Protein AF-A0A4R9M0Q3-F1 (afdb_monomer)

pLDDT: mean 70.45, std 16.8, range [38.91, 92.5]

Solvent-accessible surface area (backbone atoms only — not comparable to full-atom values): 8197 Å² total; per-residue (Å²): 131,84,77,77,55,64,68,57,53,53,51,52,52,51,52,50,51,52,51,48,42,45,74,71,65,55,80,54,64,67,58,52,52,51,54,52,51,54,49,52,51,51,45,59,73,72,42,90,84,74,80,52,70,69,60,55,49,49,57,49,51,55,53,49,48,70,69,57,74,56,72,61,63,69,67,74,49,68,68,65,64,79,78,61,63,68,98,67,80,66,84,74,87,59,93,73,88,88,83,61,84,72,61,69,73,49,55,67,55,51,54,54,55,48,54,54,49,53,51,51,53,50,52,52,52,51,54,66,70,76,106

Secondary structure (DSSP, 8-state):
-PPPPHHHHHHHHHHHHHHHHHHTT---HHHHHHHHHHHHHHHHHH-SS---HHHHHHHHHHHHHHH---THHHHHS--GGGT---TT------------TTTTTTHHHHHHHHHHHHHHHHHHHHHHHH-

Sequence (131 aa):
MESPNNNELRKLLSSSARMYLKALGEEDEFQIAYQLTEFEKRIKLKESETIDLEHGWKLWLEQIASIYKDPSFLTTKEWKLASMTPANIEFQSKEDVSSQTSYTKIRPLFFVLSVVFWSFVYYLLIFKFIL

Mean predicted aligned error: 18.6 Å

Structure (mmCIF, N/CA/C/O backbone):
data_AF-A0A4R9M0Q3-F1
#
_entry.id   AF-A0A4R9M0Q3-F1
#
loop_
_atom_site.group_PDB
_atom_site.id
_atom_site.type_symbol
_atom_site.label_atom_id
_atom_site.label_alt_id
_atom_site.label_comp_id
_atom_site.label_asym_id
_atom_site.label_entity_id
_atom_site.label_seq_id
_atom_site.pdbx_PDB_ins_code
_atom_site.Cartn_x
_atom_site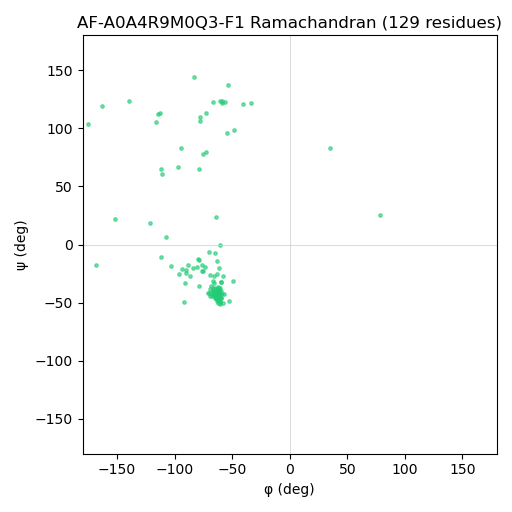.Cartn_y
_atom_site.Cartn_z
_atom_site.occupancy
_atom_site.B_iso_or_equiv
_atom_site.auth_seq_id
_atom_site.auth_comp_id
_atom_site.auth_asym_id
_atom_site.auth_atom_id
_atom_site.pdbx_PDB_model_num
ATOM 1 N N . MET A 1 1 ? 19.162 -12.165 -17.432 1.00 38.91 1 MET A N 1
ATOM 2 C CA . MET A 1 1 ? 17.939 -11.500 -16.943 1.00 38.91 1 MET A CA 1
ATOM 3 C C . MET A 1 1 ? 18.410 -10.371 -16.049 1.00 38.91 1 MET A C 1
ATOM 5 O O . MET A 1 1 ? 19.096 -10.663 -15.079 1.00 38.91 1 MET A O 1
ATOM 9 N N . GLU A 1 2 ? 18.198 -9.115 -16.448 1.00 43.09 2 GLU A N 1
ATOM 10 C CA . GLU A 1 2 ? 18.512 -7.958 -15.597 1.00 43.09 2 GLU A CA 1
ATOM 11 C C . GLU A 1 2 ? 17.720 -8.090 -14.299 1.00 43.09 2 GLU A C 1
ATOM 13 O O . GLU A 1 2 ? 16.502 -8.263 -14.330 1.00 43.09 2 GLU A O 1
ATOM 18 N N . SER A 1 3 ? 18.422 -8.079 -13.165 1.00 53.44 3 SER A N 1
ATOM 19 C CA . SER A 1 3 ? 17.774 -8.015 -11.861 1.00 53.44 3 SER A CA 1
ATOM 20 C C . SER A 1 3 ? 16.944 -6.732 -11.831 1.00 53.44 3 SER A C 1
ATOM 22 O O . SER A 1 3 ? 17.525 -5.663 -12.044 1.00 53.44 3 SER A O 1
ATOM 24 N N . PRO A 1 4 ? 15.620 -6.801 -11.608 1.00 57.31 4 PRO A N 1
ATOM 25 C CA . PRO A 1 4 ? 14.802 -5.604 -11.518 1.00 57.31 4 PRO A CA 1
ATOM 26 C C . PRO A 1 4 ? 15.400 -4.663 -10.472 1.00 57.31 4 PRO A C 1
ATOM 28 O O . PRO A 1 4 ? 15.865 -5.093 -9.414 1.00 57.31 4 PRO A O 1
ATOM 31 N N . ASN A 1 5 ? 15.443 -3.374 -10.803 1.00 70.88 5 ASN A N 1
ATOM 32 C CA . ASN A 1 5 ? 15.996 -2.349 -9.934 1.00 70.88 5 ASN A CA 1
ATOM 33 C C . ASN A 1 5 ? 15.265 -2.403 -8.581 1.00 70.88 5 ASN A C 1
ATOM 35 O O . ASN A 1 5 ? 14.042 -2.265 -8.535 1.00 70.88 5 ASN A O 1
ATOM 39 N N . ASN A 1 6 ? 15.999 -2.588 -7.479 1.00 71.50 6 ASN A N 1
ATOM 40 C CA . ASN A 1 6 ? 15.438 -2.741 -6.129 1.00 71.50 6 ASN A CA 1
ATOM 41 C C . ASN A 1 6 ? 14.408 -1.649 -5.779 1.00 71.50 6 ASN A C 1
ATOM 43 O O . ASN A 1 6 ? 13.445 -1.898 -5.057 1.00 71.50 6 ASN A O 1
ATOM 47 N N . ASN A 1 7 ? 14.572 -0.435 -6.311 1.00 77.06 7 ASN A N 1
ATOM 48 C CA . ASN A 1 7 ? 13.630 0.662 -6.088 1.00 77.06 7 ASN A CA 1
ATOM 49 C C . ASN A 1 7 ? 12.263 0.444 -6.759 1.00 77.06 7 ASN A C 1
ATOM 51 O O . ASN A 1 7 ? 11.238 0.822 -6.191 1.00 77.06 7 ASN A O 1
ATOM 55 N N . GLU A 1 8 ? 12.227 -0.174 -7.938 1.00 80.50 8 GLU A N 1
ATOM 56 C CA . GLU A 1 8 ? 10.980 -0.492 -8.640 1.00 80.50 8 GLU A CA 1
ATOM 57 C C . GLU A 1 8 ? 10.217 -1.606 -7.928 1.00 80.50 8 GLU A C 1
ATOM 59 O O . GLU A 1 8 ? 9.010 -1.478 -7.719 1.00 80.50 8 GLU A O 1
ATOM 64 N N . LEU A 1 9 ? 10.927 -2.635 -7.452 1.00 79.31 9 LEU A N 1
ATOM 65 C CA . LEU A 1 9 ? 10.340 -3.704 -6.641 1.00 79.31 9 LEU A CA 1
ATOM 66 C C . LEU A 1 9 ? 9.721 -3.158 -5.356 1.00 79.31 9 LEU A C 1
ATOM 68 O O . LEU A 1 9 ? 8.575 -3.464 -5.039 1.00 79.31 9 LEU A O 1
ATOM 72 N N . ARG A 1 10 ? 10.436 -2.283 -4.641 1.00 78.69 10 ARG A N 1
ATOM 73 C CA . ARG A 1 10 ? 9.922 -1.646 -3.419 1.00 78.69 10 ARG A CA 1
ATOM 74 C C . ARG A 1 10 ? 8.685 -0.797 -3.691 1.00 78.69 10 ARG A C 1
ATOM 76 O O . ARG A 1 10 ? 7.743 -0.811 -2.900 1.00 78.69 10 ARG A O 1
ATOM 83 N N . LYS A 1 11 ? 8.662 -0.078 -4.816 1.00 84.19 11 LYS A N 1
ATOM 84 C CA . LYS A 1 11 ? 7.502 0.716 -5.231 1.00 84.19 11 LYS A CA 1
ATOM 85 C C . LYS A 1 11 ? 6.299 -0.173 -5.547 1.00 84.19 11 LYS A C 1
ATOM 87 O O . LYS A 1 11 ? 5.196 0.144 -5.110 1.00 84.19 11 LYS A O 1
ATOM 92 N N . LEU A 1 12 ? 6.517 -1.277 -6.261 1.00 85.19 12 LEU A N 1
ATOM 93 C CA . LEU A 1 12 ? 5.478 -2.245 -6.610 1.00 85.19 12 LEU A CA 1
ATOM 94 C C . LEU A 1 12 ? 4.926 -2.965 -5.372 1.00 85.19 12 LEU A C 1
ATOM 96 O O . LEU A 1 12 ? 3.718 -3.133 -5.242 1.00 85.19 12 LEU A O 1
ATOM 100 N N . LEU A 1 13 ? 5.795 -3.322 -4.429 1.00 84.81 13 LEU A N 1
ATOM 101 C CA . LEU A 1 13 ? 5.414 -3.932 -3.158 1.00 84.81 13 LEU A CA 1
ATOM 102 C C . LEU A 1 13 ? 4.618 -2.958 -2.273 1.00 84.81 13 LEU A C 1
ATOM 104 O O . LEU A 1 13 ? 3.641 -3.336 -1.636 1.00 84.81 13 LEU A O 1
ATOM 108 N N . SER A 1 14 ? 5.003 -1.679 -2.254 1.00 85.88 14 SER A N 1
ATOM 109 C CA . SER A 1 14 ? 4.268 -0.638 -1.529 1.00 85.88 14 SER A CA 1
ATOM 110 C C . SER A 1 14 ? 2.885 -0.380 -2.137 1.00 85.88 14 SER A C 1
ATOM 112 O O . SER A 1 14 ? 1.899 -0.253 -1.406 1.00 85.88 14 SER A O 1
ATOM 114 N N . SER A 1 15 ? 2.783 -0.327 -3.470 1.00 87.56 15 SER A N 1
ATOM 115 C CA . SER A 1 15 ? 1.498 -0.121 -4.140 1.00 87.56 15 SER A CA 1
ATOM 116 C C . SER A 1 15 ? 0.565 -1.317 -3.961 1.00 87.56 15 SER A C 1
ATOM 118 O O . SER A 1 15 ? -0.618 -1.112 -3.680 1.00 87.56 15 SER A O 1
ATOM 120 N N . SER A 1 16 ? 1.079 -2.547 -4.051 1.00 87.38 16 SER A N 1
ATOM 121 C CA . SER A 1 16 ? 0.291 -3.761 -3.823 1.00 87.38 16 SER A CA 1
ATOM 122 C C . SER A 1 16 ? -0.166 -3.884 -2.367 1.00 87.38 16 SER A C 1
ATOM 124 O O . SER A 1 16 ? -1.340 -4.156 -2.125 1.00 87.38 16 SER A O 1
ATOM 126 N N . ALA A 1 17 ? 0.703 -3.583 -1.397 1.00 88.38 17 ALA A N 1
ATOM 127 C CA . ALA A 1 17 ? 0.359 -3.536 0.025 1.00 88.38 17 ALA A CA 1
ATOM 128 C C . ALA A 1 17 ? -0.754 -2.513 0.314 1.00 88.38 17 ALA A C 1
ATOM 130 O O . ALA A 1 17 ? -1.721 -2.804 1.023 1.00 88.38 17 ALA A O 1
ATOM 131 N N . ARG A 1 18 ? -0.676 -1.327 -0.303 1.00 88.75 18 ARG A N 1
ATOM 132 C CA . ARG A 1 18 ? -1.715 -0.295 -0.191 1.00 88.75 18 ARG A CA 1
ATOM 133 C C . ARG A 1 18 ? -3.046 -0.749 -0.783 1.00 88.75 18 ARG A C 1
ATOM 135 O O . ARG A 1 18 ? -4.086 -0.543 -0.162 1.00 88.75 18 ARG A O 1
ATOM 142 N N . MET A 1 19 ? -3.026 -1.346 -1.976 1.00 86.25 19 MET A N 1
ATOM 143 C CA . MET A 1 19 ? -4.234 -1.894 -2.601 1.00 86.25 19 MET A CA 1
ATOM 144 C C . MET A 1 19 ? -4.849 -2.999 -1.747 1.00 86.25 19 MET A C 1
ATOM 146 O O . MET A 1 19 ? -6.066 -3.040 -1.605 1.00 86.25 19 MET A O 1
ATOM 150 N N . TYR A 1 20 ? -4.018 -3.843 -1.136 1.00 85.88 20 TYR A N 1
ATOM 151 C CA . TYR A 1 20 ? -4.470 -4.897 -0.240 1.00 85.88 20 TYR A CA 1
ATOM 152 C C . TYR A 1 20 ? -5.218 -4.326 0.968 1.00 85.88 20 TYR A C 1
ATOM 154 O O . TYR A 1 20 ? -6.353 -4.721 1.192 1.00 85.88 20 TYR A O 1
ATOM 162 N N . LEU A 1 21 ? -4.669 -3.329 1.675 1.00 85.56 21 LEU A N 1
ATOM 163 C CA . LEU A 1 21 ? -5.381 -2.664 2.783 1.00 85.56 21 LEU A CA 1
ATOM 164 C C . LEU A 1 21 ? -6.723 -2.065 2.351 1.00 85.56 21 LEU A C 1
ATOM 166 O O . LEU A 1 21 ? -7.729 -2.233 3.038 1.00 85.56 21 LEU A O 1
ATOM 170 N N . LYS A 1 22 ? -6.765 -1.417 1.183 1.00 83.69 22 LYS A N 1
ATOM 171 C CA . LYS A 1 22 ? -8.020 -0.882 0.637 1.00 83.69 22 LYS A CA 1
ATOM 172 C C . LYS A 1 22 ? -9.021 -1.993 0.322 1.00 83.69 22 LYS A C 1
ATOM 174 O O . LYS A 1 22 ? -10.204 -1.838 0.605 1.00 83.69 22 LYS A O 1
ATOM 179 N N . ALA A 1 23 ? -8.558 -3.126 -0.205 1.00 79.62 23 ALA A N 1
ATOM 180 C CA . ALA A 1 23 ? -9.392 -4.304 -0.442 1.00 79.62 23 ALA A CA 1
ATOM 181 C C . ALA A 1 23 ? -9.890 -4.945 0.865 1.00 79.62 23 ALA A C 1
ATOM 183 O O . ALA A 1 23 ? -11.010 -5.445 0.908 1.00 79.62 23 ALA A O 1
ATOM 184 N N . LEU A 1 24 ? -9.111 -4.856 1.948 1.00 76.44 24 LEU A N 1
ATOM 185 C CA . LEU A 1 24 ? -9.542 -5.221 3.301 1.00 76.44 24 LEU A CA 1
ATOM 186 C C . LEU A 1 24 ? -10.578 -4.239 3.891 1.00 76.44 24 LEU A C 1
ATOM 188 O O . LEU A 1 24 ? -11.151 -4.476 4.958 1.00 76.44 24 LEU A O 1
ATOM 192 N N . GLY A 1 25 ? -10.860 -3.142 3.188 1.00 74.12 25 GLY A N 1
ATOM 193 C CA . GLY A 1 25 ? -11.799 -2.112 3.606 1.00 74.12 25 GLY A CA 1
ATOM 194 C C . GLY A 1 25 ? -11.221 -1.162 4.650 1.00 74.12 25 GLY A C 1
ATOM 195 O O . GLY A 1 25 ? -11.994 -0.620 5.440 1.00 74.12 25 GLY A O 1
ATOM 196 N N . GLU A 1 26 ? -9.897 -1.001 4.691 1.00 79.44 26 GLU A N 1
ATOM 197 C CA . GLU A 1 26 ? -9.251 0.114 5.380 1.00 79.44 26 GLU A CA 1
ATOM 198 C C . GLU A 1 26 ? -9.479 1.383 4.546 1.00 79.44 26 GLU A C 1
ATOM 200 O O . GLU A 1 26 ? -9.013 1.486 3.409 1.00 79.44 26 GLU A O 1
ATOM 205 N N . GLU A 1 27 ? -10.249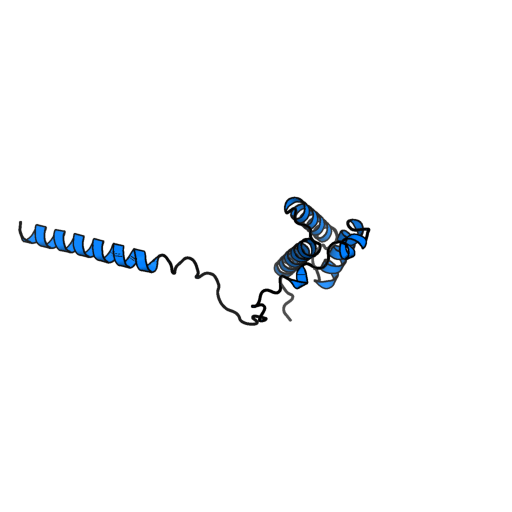 2.326 5.086 1.00 78.81 27 GLU A N 1
ATOM 206 C CA . GLU A 1 27 ? -10.586 3.588 4.411 1.00 78.81 27 GLU A CA 1
ATOM 207 C C . GLU A 1 27 ? -9.771 4.770 4.959 1.00 78.81 27 GLU A C 1
ATOM 209 O O . GLU A 1 27 ? -9.640 5.792 4.283 1.00 78.81 27 GLU A O 1
ATOM 214 N N . ASP A 1 28 ? -9.183 4.631 6.154 1.00 83.75 28 ASP A N 1
ATOM 215 C CA . ASP A 1 28 ? -8.373 5.675 6.773 1.00 83.75 28 ASP A CA 1
ATOM 216 C C . ASP A 1 28 ? -6.975 5.727 6.141 1.00 83.75 28 ASP A C 1
ATOM 218 O O . ASP A 1 28 ? -6.100 4.889 6.373 1.00 83.75 28 ASP A O 1
ATOM 222 N N . GLU A 1 29 ? -6.745 6.762 5.335 1.00 84.88 29 GLU A N 1
ATOM 223 C CA . GLU A 1 29 ? -5.471 6.970 4.654 1.00 84.88 29 GLU A CA 1
ATOM 224 C C . GLU A 1 29 ? -4.308 7.206 5.638 1.00 84.88 29 GLU A C 1
ATOM 226 O O . GLU A 1 29 ? -3.165 6.881 5.311 1.00 84.88 29 GLU A O 1
ATOM 231 N N . PHE A 1 30 ? -4.572 7.695 6.857 1.00 87.88 30 PHE A N 1
ATOM 232 C CA . PHE A 1 30 ? -3.548 7.820 7.895 1.00 87.88 30 PHE A CA 1
ATOM 233 C C . PHE A 1 30 ? -3.108 6.447 8.411 1.00 87.88 30 PHE A C 1
ATOM 235 O O . PHE A 1 30 ? -1.907 6.192 8.524 1.00 87.88 30 PHE A O 1
ATOM 242 N N . GLN A 1 31 ? -4.055 5.538 8.659 1.00 83.69 31 GLN A N 1
ATOM 243 C CA . GLN A 1 31 ? -3.753 4.161 9.069 1.00 83.69 31 GLN A CA 1
ATOM 244 C C . GLN A 1 31 ? -3.010 3.409 7.968 1.00 83.69 31 GLN A C 1
ATOM 246 O O . GLN A 1 31 ? -1.998 2.759 8.232 1.00 83.69 31 GLN A O 1
ATOM 251 N N . ILE A 1 32 ? -3.442 3.564 6.716 1.00 85.75 32 ILE A N 1
ATOM 252 C CA . ILE A 1 32 ? -2.757 2.988 5.554 1.00 85.75 32 ILE A CA 1
ATOM 253 C C . ILE A 1 32 ? -1.310 3.483 5.475 1.00 85.75 32 ILE A C 1
ATOM 255 O O . ILE A 1 32 ? -0.383 2.678 5.358 1.00 85.75 32 ILE A O 1
ATOM 259 N N . ALA A 1 33 ? -1.097 4.798 5.564 1.00 88.06 33 ALA A N 1
ATOM 260 C CA . ALA A 1 33 ? 0.238 5.384 5.525 1.00 88.06 33 ALA A CA 1
ATOM 261 C C . ALA A 1 33 ? 1.105 4.901 6.695 1.00 88.06 33 ALA A C 1
ATOM 263 O O . ALA A 1 33 ? 2.278 4.575 6.498 1.00 88.06 33 ALA A O 1
ATOM 264 N N . TYR A 1 34 ? 0.530 4.797 7.895 1.00 89.44 34 TYR A N 1
ATOM 265 C CA . TYR A 1 34 ? 1.216 4.281 9.074 1.00 89.44 34 TYR A CA 1
ATOM 266 C C . TYR A 1 34 ? 1.680 2.831 8.872 1.00 89.44 34 TYR A C 1
ATOM 268 O O . TYR A 1 34 ? 2.863 2.536 9.057 1.00 89.44 34 TYR A O 1
ATOM 276 N N . GLN A 1 35 ? 0.797 1.945 8.399 1.00 88.88 35 GLN A N 1
ATOM 277 C CA . GLN A 1 35 ? 1.127 0.535 8.163 1.00 88.88 35 GLN A CA 1
ATOM 278 C C . GLN A 1 35 ? 2.198 0.345 7.087 1.00 88.88 35 GLN A C 1
ATOM 280 O O . GLN A 1 35 ? 3.123 -0.451 7.264 1.00 88.88 35 GLN A O 1
ATOM 285 N N . LEU A 1 36 ? 2.112 1.105 5.993 1.00 89.75 36 LEU A N 1
ATOM 286 C CA . LEU A 1 36 ? 3.114 1.090 4.925 1.00 89.75 36 LEU A CA 1
ATOM 287 C C . LEU A 1 36 ? 4.472 1.610 5.410 1.00 89.75 36 LEU A C 1
ATOM 289 O O . LEU A 1 36 ? 5.508 1.067 5.034 1.00 89.75 36 LEU A O 1
ATOM 293 N N . THR A 1 37 ? 4.474 2.627 6.272 1.00 89.94 37 THR A N 1
ATOM 294 C CA . THR A 1 37 ? 5.706 3.175 6.854 1.00 89.94 37 THR A CA 1
ATOM 295 C C . THR A 1 37 ? 6.370 2.166 7.792 1.00 89.94 37 THR A C 1
ATOM 297 O O . THR A 1 37 ? 7.583 1.965 7.728 1.00 89.94 37 THR A O 1
ATOM 300 N N . GLU A 1 38 ? 5.594 1.497 8.647 1.00 88.38 38 GLU A N 1
ATOM 301 C CA . GLU A 1 38 ? 6.098 0.425 9.515 1.00 88.38 38 GLU A CA 1
ATOM 302 C C . GLU A 1 38 ? 6.633 -0.763 8.711 1.00 88.38 38 GLU A C 1
ATOM 304 O O . GLU A 1 38 ? 7.693 -1.309 9.027 1.00 88.38 38 GLU A O 1
ATOM 309 N N . PHE A 1 39 ? 5.961 -1.107 7.616 1.00 88.00 39 PHE A N 1
ATOM 310 C CA . PHE A 1 39 ? 6.427 -2.133 6.695 1.00 88.00 39 PHE A CA 1
ATOM 311 C C . PHE A 1 39 ? 7.753 -1.757 6.025 1.00 88.00 39 PHE A C 1
ATOM 313 O O . PHE A 1 39 ? 8.691 -2.555 6.013 1.00 88.00 39 PHE A O 1
ATOM 320 N N . GLU A 1 40 ? 7.889 -0.518 5.543 1.00 86.25 40 GLU A N 1
ATOM 321 C CA . GLU A 1 40 ? 9.135 -0.048 4.935 1.00 86.25 40 GLU A CA 1
ATOM 322 C C . GLU A 1 40 ? 10.299 -0.061 5.938 1.00 86.25 40 GLU A C 1
ATOM 324 O O . GLU A 1 40 ? 11.416 -0.447 5.585 1.00 86.25 40 GLU A O 1
ATOM 329 N N . LYS A 1 41 ? 10.053 0.317 7.200 1.00 86.56 41 LYS A N 1
ATOM 330 C CA . LYS A 1 41 ? 11.059 0.216 8.268 1.00 86.56 41 LYS A CA 1
ATOM 331 C C . LYS A 1 41 ? 11.478 -1.232 8.510 1.00 86.56 41 LYS A C 1
ATOM 333 O O . LYS A 1 41 ? 12.670 -1.494 8.635 1.00 86.56 41 LYS A O 1
ATOM 338 N N . ARG A 1 42 ? 10.529 -2.174 8.555 1.00 82.62 42 ARG A N 1
ATOM 339 C CA . ARG A 1 42 ? 10.813 -3.606 8.761 1.00 82.62 42 ARG A CA 1
ATOM 340 C C . ARG A 1 42 ? 11.628 -4.204 7.626 1.00 82.62 42 ARG A C 1
ATOM 342 O O . ARG A 1 42 ? 12.558 -4.955 7.903 1.00 82.62 42 ARG A O 1
ATOM 349 N N . ILE A 1 43 ? 11.315 -3.837 6.388 1.00 81.12 43 ILE A N 1
ATOM 350 C CA . ILE A 1 43 ? 12.103 -4.217 5.214 1.00 81.12 43 ILE A CA 1
ATOM 351 C C . ILE A 1 43 ? 13.524 -3.671 5.336 1.00 81.12 43 ILE A C 1
ATOM 353 O O . ILE A 1 43 ? 14.472 -4.439 5.262 1.00 81.12 43 ILE A O 1
ATOM 357 N N . LYS A 1 44 ? 13.689 -2.370 5.609 1.00 81.31 44 LYS A N 1
ATOM 358 C CA . LYS A 1 44 ? 15.020 -1.756 5.770 1.00 81.31 44 LYS A CA 1
ATOM 359 C C . LYS A 1 44 ? 15.839 -2.384 6.901 1.00 81.31 44 LYS A C 1
ATOM 361 O O . LYS A 1 44 ? 17.060 -2.405 6.822 1.00 81.31 44 LYS A O 1
ATOM 366 N N . LEU A 1 45 ? 15.179 -2.847 7.964 1.00 76.19 45 LEU A N 1
ATOM 367 C CA . LEU A 1 45 ? 15.836 -3.466 9.114 1.00 76.19 45 LEU A CA 1
ATOM 368 C C . LEU A 1 45 ? 16.232 -4.928 8.848 1.00 76.19 45 LEU A C 1
ATOM 370 O O . LEU A 1 45 ? 17.247 -5.384 9.367 1.00 76.19 45 LEU A O 1
ATOM 374 N N . LYS A 1 46 ? 15.414 -5.675 8.093 1.00 69.75 46 LYS A N 1
ATOM 375 C CA . LYS A 1 46 ? 15.630 -7.106 7.819 1.00 69.75 46 LYS A CA 1
ATOM 376 C C . LYS A 1 46 ? 16.455 -7.370 6.559 1.00 69.75 46 LYS A C 1
ATOM 378 O O . LYS A 1 46 ? 17.185 -8.354 6.530 1.00 69.75 46 LYS A O 1
ATOM 383 N N . GLU A 1 47 ? 16.344 -6.532 5.536 1.00 64.06 47 GLU A N 1
ATOM 384 C CA . GLU A 1 47 ? 16.982 -6.737 4.236 1.00 64.06 47 GLU A CA 1
ATOM 385 C C . GLU A 1 47 ? 18.000 -5.628 3.978 1.00 64.06 47 GLU A C 1
ATOM 387 O O . GLU A 1 47 ? 17.664 -4.480 3.691 1.00 64.06 47 GLU A O 1
ATOM 392 N N . SER A 1 48 ? 19.276 -5.995 4.104 1.00 56.50 48 SER A N 1
ATOM 393 C CA . SER A 1 48 ? 20.403 -5.074 3.963 1.00 56.50 48 SER A CA 1
ATOM 394 C C . SER A 1 48 ? 20.759 -4.743 2.510 1.00 56.50 48 SER A C 1
ATOM 396 O O . SER A 1 48 ? 21.524 -3.805 2.331 1.00 56.50 48 SER A O 1
ATOM 398 N N . GLU A 1 49 ? 20.270 -5.447 1.475 1.00 57.91 49 GLU A N 1
ATOM 399 C CA . GLU A 1 49 ? 20.672 -5.096 0.092 1.00 57.91 49 GLU A CA 1
ATOM 400 C C . GLU A 1 49 ? 19.884 -5.732 -1.068 1.00 57.91 49 GLU A C 1
ATOM 402 O O . GLU A 1 49 ? 19.933 -5.208 -2.179 1.00 57.91 49 GLU A O 1
ATOM 407 N N . THR A 1 50 ? 19.124 -6.812 -0.867 1.00 61.25 50 THR A N 1
ATOM 408 C CA . THR A 1 50 ? 18.322 -7.425 -1.944 1.00 61.25 50 THR A CA 1
ATOM 409 C C . THR A 1 50 ? 16.964 -7.843 -1.408 1.00 61.25 50 THR A C 1
ATOM 411 O O . THR A 1 50 ? 16.878 -8.551 -0.412 1.00 61.25 50 THR A O 1
ATOM 414 N N . ILE A 1 51 ? 15.911 -7.333 -2.043 1.00 65.19 51 ILE A N 1
ATOM 415 C CA . ILE A 1 51 ? 14.523 -7.620 -1.686 1.00 65.19 51 ILE A CA 1
ATOM 416 C C . ILE A 1 51 ? 13.957 -8.415 -2.842 1.00 65.19 51 ILE A C 1
ATOM 418 O O . ILE A 1 51 ? 13.811 -7.889 -3.946 1.00 65.19 51 ILE A O 1
ATOM 422 N N . ASP A 1 52 ? 13.645 -9.673 -2.580 1.00 77.56 52 ASP A N 1
ATOM 423 C CA . ASP A 1 52 ? 12.850 -10.473 -3.494 1.00 77.56 52 ASP A CA 1
ATOM 424 C C . ASP A 1 52 ? 11.358 -10.192 -3.259 1.00 77.56 52 ASP A C 1
ATOM 426 O O . ASP A 1 52 ? 10.913 -9.951 -2.132 1.00 77.56 52 ASP A O 1
ATOM 430 N N . LEU A 1 53 ? 10.571 -10.198 -4.334 1.00 76.00 53 LEU A N 1
ATOM 431 C CA . LEU A 1 53 ? 9.154 -9.849 -4.283 1.00 76.00 53 LEU A CA 1
ATOM 432 C C . LEU A 1 53 ? 8.374 -10.823 -3.390 1.00 76.00 53 LEU A C 1
ATOM 434 O O . LEU A 1 53 ? 7.519 -10.394 -2.614 1.00 76.00 53 LEU A O 1
ATOM 438 N N . GLU A 1 54 ? 8.684 -12.118 -3.476 1.00 78.56 54 GLU A N 1
ATOM 439 C CA . GLU A 1 54 ? 8.031 -13.163 -2.683 1.00 78.56 54 GLU A CA 1
ATOM 440 C C . GLU A 1 54 ? 8.312 -12.982 -1.185 1.00 78.56 54 GLU A C 1
ATOM 442 O O . GLU A 1 54 ? 7.394 -12.989 -0.359 1.00 78.56 54 GLU A O 1
ATOM 447 N N . HIS A 1 55 ? 9.575 -12.738 -0.838 1.00 81.00 55 HIS A N 1
ATOM 448 C CA . HIS A 1 55 ? 10.012 -12.520 0.539 1.00 81.00 55 HIS A CA 1
ATOM 449 C C . HIS A 1 55 ? 9.414 -11.243 1.140 1.00 81.00 55 HIS A C 1
ATOM 451 O O . HIS A 1 55 ? 8.847 -11.281 2.238 1.00 81.00 55 HIS A O 1
ATOM 457 N N . GLY A 1 56 ? 9.452 -10.132 0.398 1.00 82.50 56 GLY A N 1
ATOM 458 C CA . GLY A 1 56 ? 8.829 -8.876 0.810 1.00 82.50 56 GLY A CA 1
ATOM 459 C C . GLY A 1 56 ? 7.319 -9.017 1.023 1.00 82.50 56 GLY A C 1
ATOM 460 O O . GLY A 1 56 ? 6.772 -8.498 1.999 1.00 82.50 56 GLY A O 1
ATOM 461 N N . TRP A 1 57 ? 6.635 -9.772 0.159 1.00 85.50 57 TRP A N 1
ATOM 462 C CA . TRP A 1 57 ? 5.199 -10.019 0.294 1.00 85.50 57 TRP A CA 1
ATOM 463 C C . TRP A 1 57 ? 4.863 -10.912 1.491 1.00 85.50 57 TRP A C 1
ATOM 465 O O . TRP A 1 57 ? 3.894 -10.663 2.209 1.00 85.50 57 TRP A O 1
ATOM 475 N N . LYS A 1 58 ? 5.689 -11.920 1.773 1.00 85.31 58 LYS A N 1
ATOM 476 C CA . LYS A 1 58 ? 5.531 -12.752 2.968 1.00 85.31 58 LYS A CA 1
ATOM 477 C C . LYS A 1 58 ? 5.655 -11.927 4.252 1.00 85.31 58 LYS A C 1
ATOM 479 O O . LYS A 1 58 ? 4.813 -12.053 5.139 1.00 85.31 58 LYS A O 1
ATOM 484 N N . LEU A 1 59 ? 6.648 -11.037 4.328 1.00 85.44 59 LEU A N 1
ATOM 485 C CA . LEU A 1 59 ? 6.821 -10.124 5.466 1.00 85.44 59 LEU A CA 1
ATOM 486 C C . LEU A 1 59 ? 5.614 -9.198 5.655 1.00 85.44 59 LEU A C 1
ATOM 488 O O . LEU A 1 59 ? 5.223 -8.914 6.790 1.00 85.44 59 LEU A O 1
ATOM 492 N N . TRP A 1 60 ? 5.013 -8.750 4.552 1.00 87.00 60 TRP A N 1
ATOM 493 C CA . TRP A 1 60 ? 3.792 -7.954 4.579 1.00 87.00 60 TRP A CA 1
ATOM 494 C C . TRP A 1 60 ? 2.620 -8.728 5.187 1.00 87.00 60 TRP A C 1
ATOM 496 O O . TRP A 1 60 ? 1.970 -8.247 6.116 1.00 87.00 60 TRP A O 1
ATOM 506 N N . LEU A 1 61 ? 2.377 -9.951 4.711 1.00 85.00 61 LEU A N 1
ATOM 507 C CA . LEU A 1 61 ? 1.298 -10.799 5.219 1.00 85.00 61 LEU A CA 1
ATOM 508 C C . LEU A 1 61 ? 1.485 -11.144 6.700 1.00 85.00 61 LEU A C 1
ATOM 510 O O . LEU A 1 61 ? 0.515 -11.106 7.452 1.00 85.00 61 LEU A O 1
ATOM 514 N N . GLU A 1 62 ? 2.715 -11.413 7.144 1.00 85.81 62 GLU A N 1
ATOM 515 C CA . GLU A 1 62 ? 3.030 -11.634 8.562 1.00 85.81 62 GLU A CA 1
ATOM 516 C C . GLU A 1 62 ? 2.710 -10.401 9.422 1.00 85.81 62 GLU A C 1
ATOM 518 O O . GLU A 1 62 ? 2.136 -10.525 10.508 1.00 85.81 62 GLU A O 1
ATOM 523 N N . GLN A 1 63 ? 3.042 -9.197 8.940 1.00 85.31 63 GLN A N 1
ATOM 524 C CA . GLN A 1 63 ? 2.704 -7.956 9.634 1.00 85.31 63 GLN A CA 1
ATOM 525 C C . GLN A 1 63 ? 1.186 -7.771 9.725 1.00 85.31 63 GLN A C 1
ATOM 527 O O . GLN A 1 63 ? 0.670 -7.521 10.815 1.00 85.31 63 GLN A O 1
ATOM 532 N N . ILE A 1 64 ? 0.461 -7.935 8.618 1.00 84.62 64 ILE A N 1
ATOM 533 C CA . ILE A 1 64 ? -0.995 -7.763 8.592 1.00 84.62 64 ILE A CA 1
ATOM 534 C C . ILE A 1 64 ? -1.701 -8.816 9.446 1.00 84.62 64 ILE A C 1
ATOM 536 O O . ILE A 1 64 ? -2.601 -8.466 10.204 1.00 84.62 64 ILE A O 1
ATOM 540 N N . ALA A 1 65 ? -1.256 -10.072 9.418 1.00 80.50 65 ALA A N 1
ATOM 541 C CA . ALA A 1 65 ? -1.805 -11.133 10.261 1.00 80.50 65 ALA A CA 1
ATOM 542 C C . ALA A 1 65 ? -1.672 -10.824 11.763 1.00 80.50 65 ALA A C 1
ATOM 544 O O . ALA A 1 65 ? -2.534 -11.199 12.556 1.00 80.50 65 ALA A O 1
ATOM 545 N N . SER A 1 66 ? -0.616 -10.109 12.169 1.00 79.25 66 SER A N 1
ATOM 546 C CA . SER A 1 66 ? -0.464 -9.677 13.564 1.00 79.25 66 SER A CA 1
ATOM 547 C C . SER A 1 66 ? -1.474 -8.600 13.987 1.00 79.25 66 SER A C 1
ATOM 549 O O . SER A 1 66 ? -1.808 -8.514 15.169 1.00 79.25 66 SER A O 1
ATOM 551 N N . ILE A 1 67 ? -1.972 -7.813 13.030 1.00 74.88 67 ILE A N 1
ATOM 552 C CA . ILE A 1 67 ? -2.882 -6.680 13.2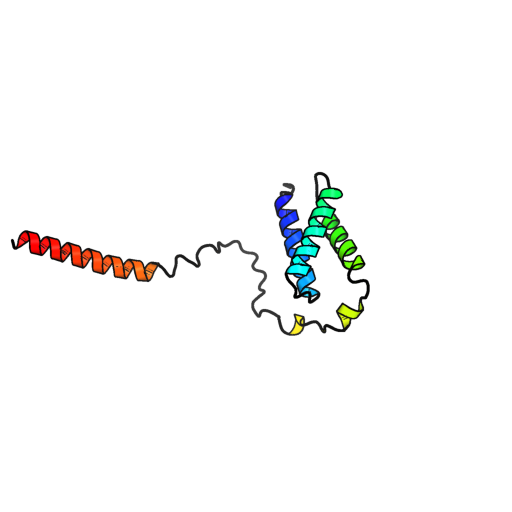45 1.00 74.88 67 ILE A CA 1
ATOM 553 C C . ILE A 1 67 ? -4.336 -7.142 13.142 1.00 74.88 67 ILE A C 1
ATOM 555 O O . ILE A 1 67 ? -5.136 -6.903 14.044 1.00 74.88 67 ILE A O 1
ATOM 559 N N . TYR A 1 68 ? -4.667 -7.872 12.079 1.00 69.88 68 TYR A N 1
ATOM 560 C CA . TYR A 1 68 ? -5.994 -8.422 11.827 1.00 69.88 68 TYR A CA 1
ATOM 561 C C . TYR A 1 68 ? -6.014 -9.881 12.295 1.00 69.88 68 TYR A C 1
ATOM 563 O O . TYR A 1 68 ? -6.096 -10.814 11.501 1.00 69.88 68 TYR A O 1
ATOM 571 N N . LYS A 1 69 ? -5.892 -10.078 13.615 1.00 61.44 69 LYS A N 1
ATOM 572 C CA . LYS A 1 69 ? -5.904 -11.404 14.266 1.00 61.44 69 LYS A CA 1
ATOM 573 C C . LYS A 1 69 ? -7.221 -12.165 14.104 1.00 61.44 69 LYS A C 1
ATOM 575 O O . LYS A 1 69 ? -7.266 -13.354 14.411 1.00 61.44 69 LYS A O 1
ATOM 580 N N . ASP A 1 70 ? -8.277 -11.487 13.669 1.00 53.88 70 ASP A N 1
ATOM 581 C CA . ASP A 1 70 ? -9.605 -12.060 13.550 1.00 53.88 70 ASP A CA 1
ATOM 582 C C . ASP A 1 70 ? -10.039 -12.114 12.072 1.00 53.88 70 ASP A C 1
ATOM 584 O O . ASP A 1 70 ? -10.258 -11.064 11.461 1.00 53.88 70 ASP A O 1
ATOM 588 N N . PRO A 1 71 ? -10.169 -13.311 11.468 1.00 53.12 71 PRO A N 1
ATOM 589 C CA . PRO A 1 71 ? -10.653 -13.468 10.096 1.00 53.12 71 PRO A CA 1
ATOM 590 C C . PRO A 1 71 ? -12.119 -13.033 9.928 1.00 53.12 71 PRO A C 1
ATOM 592 O O . PRO A 1 71 ? -12.603 -12.946 8.799 1.00 53.12 71 PRO A O 1
ATOM 595 N N . SER A 1 72 ? -12.829 -12.721 11.021 1.00 50.12 72 SER A N 1
ATOM 596 C CA . SER A 1 72 ? -14.211 -12.237 10.996 1.00 50.12 72 SER A CA 1
ATOM 597 C C . SER A 1 72 ? -14.396 -10.953 10.173 1.00 50.12 72 SER A C 1
ATOM 599 O O . SER A 1 72 ? -15.464 -10.771 9.574 1.00 50.12 72 SER A O 1
ATOM 601 N N . PHE A 1 73 ? -13.358 -10.113 10.037 1.00 51.78 73 PHE A N 1
ATOM 602 C CA . PHE A 1 73 ? -13.423 -8.893 9.221 1.00 51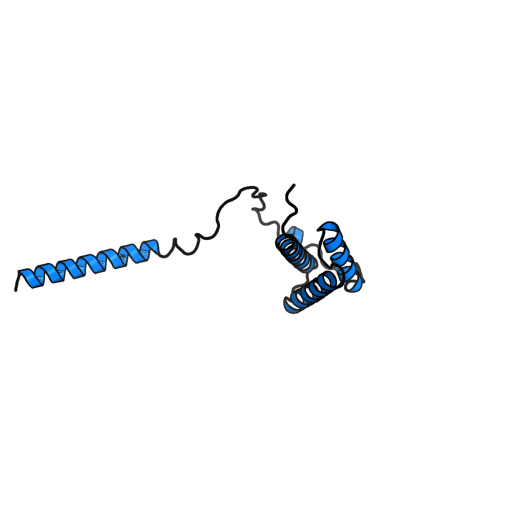.78 73 PHE A CA 1
ATOM 603 C C . PHE A 1 73 ? -13.586 -9.188 7.715 1.00 51.78 73 PHE A C 1
ATOM 605 O O . PHE A 1 73 ? -14.190 -8.387 7.002 1.00 51.78 73 PHE A O 1
ATOM 612 N N . LEU A 1 74 ? -13.108 -10.349 7.239 1.00 50.81 74 LEU 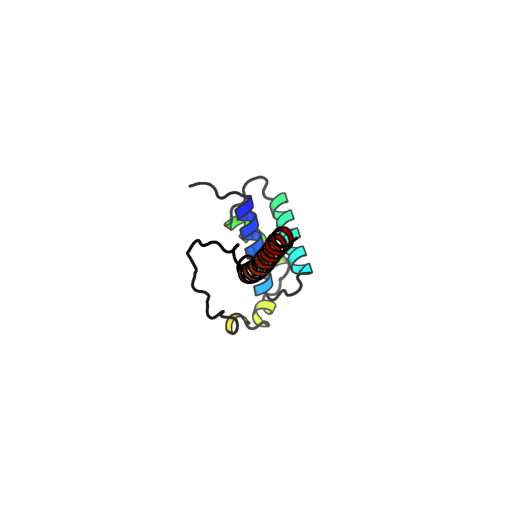A N 1
ATOM 613 C 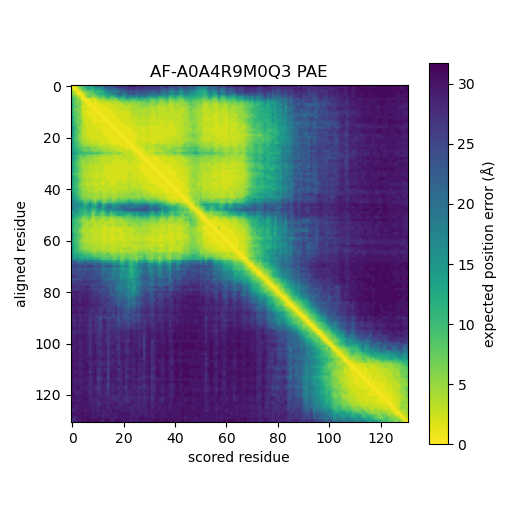CA . LEU A 1 74 ? -13.295 -10.802 5.852 1.00 50.81 74 LEU A CA 1
ATOM 614 C C . LEU A 1 74 ? -14.721 -11.308 5.596 1.00 50.81 74 LEU A C 1
ATOM 616 O O . LEU A 1 74 ? -15.159 -11.353 4.450 1.00 50.81 74 LEU A O 1
ATOM 620 N N . THR A 1 75 ? -15.433 -11.711 6.654 1.00 49.19 75 THR A N 1
ATOM 621 C CA . THR A 1 75 ? -16.781 -12.298 6.558 1.00 49.19 75 THR A CA 1
ATOM 622 C C . THR A 1 75 ? -17.909 -11.293 6.783 1.00 49.19 75 THR A C 1
ATOM 624 O O . THR A 1 75 ? -19.001 -11.497 6.268 1.00 49.19 75 THR A O 1
ATOM 627 N N . THR A 1 76 ? -17.667 -10.198 7.515 1.00 47.78 76 THR A N 1
ATOM 628 C CA . THR A 1 76 ? -18.684 -9.151 7.759 1.00 47.78 76 THR A CA 1
ATOM 629 C C . THR A 1 76 ? -18.684 -8.046 6.711 1.00 47.78 76 THR A C 1
ATOM 631 O O . THR A 1 76 ? -19.702 -7.384 6.519 1.00 47.78 76 THR A O 1
ATOM 634 N N . LYS A 1 77 ? -17.573 -7.854 5.995 1.00 50.69 77 LYS A N 1
ATOM 635 C CA . LYS A 1 77 ? -17.544 -7.026 4.792 1.00 50.69 77 LYS A CA 1
ATOM 636 C C . LYS A 1 77 ? -17.745 -7.947 3.600 1.00 50.69 77 LYS A C 1
ATOM 638 O O . LYS A 1 77 ? -16.781 -8.385 2.979 1.00 50.69 77 LYS A O 1
ATOM 643 N N . GLU A 1 78 ? -19.011 -8.260 3.311 1.00 48.34 78 GLU A N 1
ATOM 644 C CA . GLU A 1 78 ? -19.407 -8.804 2.012 1.00 48.34 78 GLU A CA 1
ATOM 645 C C . GLU A 1 78 ? -18.629 -8.048 0.943 1.00 48.34 78 GLU A C 1
ATOM 647 O O . GLU A 1 78 ? -18.648 -6.816 0.889 1.00 48.34 78 GLU A O 1
ATOM 652 N N . TRP A 1 79 ? -17.853 -8.796 0.173 1.00 48.44 79 TRP A N 1
ATOM 653 C CA . TRP A 1 79 ? -16.966 -8.291 -0.848 1.00 48.44 79 TRP A CA 1
ATOM 654 C C . TRP A 1 79 ? -17.717 -7.288 -1.738 1.00 48.44 79 TRP A C 1
ATOM 656 O O . TRP A 1 79 ? -18.371 -7.664 -2.709 1.00 48.44 79 TRP A O 1
ATOM 666 N N . LYS A 1 80 ? -17.556 -5.982 -1.473 1.00 48.75 80 LYS A N 1
ATOM 667 C CA . LYS A 1 80 ? -17.992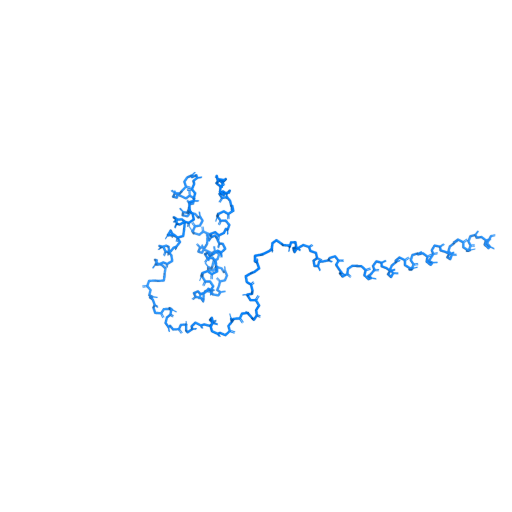 -4.902 -2.380 1.00 48.75 80 LYS A CA 1
ATOM 668 C C . LYS A 1 80 ? -17.290 -4.971 -3.746 1.00 48.75 80 LYS A C 1
ATOM 670 O O . LYS A 1 80 ? -17.607 -4.192 -4.639 1.00 48.75 80 LYS A O 1
ATOM 675 N N . LEU A 1 81 ? -16.404 -5.947 -3.943 1.00 52.06 81 LEU A N 1
ATOM 676 C CA . LEU A 1 81 ? -15.837 -6.352 -5.226 1.00 52.06 81 LEU A CA 1
ATOM 677 C C . LEU A 1 81 ? -16.887 -6.850 -6.234 1.00 52.06 81 LEU A C 1
ATOM 679 O O . LEU A 1 81 ? -16.626 -6.787 -7.429 1.00 52.06 81 LEU A O 1
ATOM 683 N N . ALA A 1 82 ? -18.088 -7.264 -5.807 1.00 43.78 82 ALA A N 1
ATOM 684 C CA . ALA A 1 82 ? -19.143 -7.661 -6.748 1.00 43.78 82 ALA A CA 1
ATOM 685 C C . ALA A 1 82 ? -19.845 -6.476 -7.450 1.00 43.78 82 ALA A C 1
ATOM 687 O O . ALA A 1 82 ? -20.476 -6.676 -8.484 1.00 43.78 82 ALA A O 1
ATOM 688 N N . SER A 1 83 ? -19.730 -5.244 -6.931 1.00 46.62 83 SER A N 1
ATOM 689 C CA . SER A 1 83 ? -20.365 -4.050 -7.535 1.00 46.62 83 SER A CA 1
ATOM 690 C C . SER A 1 83 ? -19.382 -3.042 -8.135 1.00 46.62 83 SER A C 1
ATOM 692 O O . SER A 1 83 ? -19.789 -2.150 -8.873 1.00 46.62 83 SER A O 1
ATOM 694 N N . MET A 1 84 ? -18.085 -3.210 -7.874 1.00 46.72 84 MET A N 1
ATOM 695 C CA . MET A 1 84 ? -17.008 -2.497 -8.556 1.00 46.72 84 MET A CA 1
ATOM 696 C C . MET A 1 84 ? -16.230 -3.472 -9.440 1.00 46.72 84 MET A C 1
ATOM 698 O O . MET A 1 84 ? -15.035 -3.675 -9.263 1.00 46.72 84 MET A O 1
ATOM 702 N N . THR A 1 85 ? -16.903 -4.081 -10.413 1.00 45.88 85 THR A N 1
ATOM 703 C CA . THR A 1 85 ? -16.218 -4.381 -11.672 1.00 45.88 85 THR A CA 1
ATOM 704 C C . THR A 1 85 ? -16.177 -3.064 -12.445 1.00 45.88 85 THR A C 1
ATOM 706 O O . THR A 1 85 ? -17.228 -2.578 -12.867 1.00 45.88 85 THR A O 1
ATOM 709 N N . PRO A 1 86 ? -15.013 -2.413 -12.629 1.00 43.09 86 PRO A N 1
ATOM 710 C CA . PRO A 1 86 ? -14.918 -1.413 -13.675 1.00 43.09 86 PRO A CA 1
ATOM 711 C C . PRO A 1 86 ? -15.218 -2.164 -14.969 1.00 43.09 86 PRO A C 1
ATOM 713 O O . PRO A 1 86 ? -14.553 -3.157 -15.268 1.00 43.09 86 PRO A O 1
ATOM 716 N N . ALA A 1 87 ? -16.215 -1.726 -15.732 1.00 44.94 87 ALA A N 1
ATOM 717 C CA . ALA A 1 87 ? -16.575 -2.303 -17.028 1.00 44.94 87 ALA A CA 1
ATOM 718 C C . ALA A 1 87 ? -15.464 -2.144 -18.101 1.00 44.94 87 ALA A C 1
ATOM 720 O O . ALA A 1 87 ? -15.746 -2.123 -19.293 1.00 44.94 87 ALA A O 1
ATOM 721 N N . ASN A 1 88 ? -14.202 -1.983 -17.695 1.00 45.06 88 ASN A N 1
ATOM 722 C CA . ASN A 1 88 ? -13.066 -1.657 -18.541 1.00 45.06 88 ASN A CA 1
ATOM 723 C C . ASN A 1 88 ? -11.709 -2.173 -18.020 1.00 45.06 88 ASN A C 1
ATOM 725 O O . ASN A 1 88 ? -10.683 -1.646 -18.445 1.00 45.06 88 ASN A O 1
ATOM 729 N N . ILE A 1 89 ? -11.647 -3.198 -17.154 1.00 49.00 89 ILE A N 1
ATOM 730 C CA . ILE A 1 89 ? -10.377 -3.929 -16.955 1.00 49.00 89 ILE A CA 1
ATOM 731 C C . ILE A 1 89 ? -10.192 -4.908 -18.125 1.00 49.00 89 ILE A C 1
ATOM 733 O O . ILE A 1 89 ? -10.202 -6.127 -17.972 1.00 49.00 89 ILE A O 1
ATOM 737 N N . GLU A 1 90 ? -10.027 -4.356 -19.324 1.00 42.12 90 GLU A N 1
ATOM 738 C CA . GLU A 1 90 ? -9.150 -4.987 -20.298 1.00 42.12 90 GLU A CA 1
ATOM 739 C C . GLU A 1 90 ? -7.745 -4.876 -19.709 1.00 42.12 90 GLU A C 1
ATOM 741 O O . GLU A 1 90 ? -7.284 -3.782 -19.379 1.00 42.12 90 GLU A O 1
ATOM 746 N N . PHE A 1 91 ? -7.077 -6.013 -19.523 1.00 43.03 91 PHE A N 1
ATOM 747 C CA . PHE A 1 91 ? -5.641 -6.048 -19.281 1.00 43.03 91 PHE A CA 1
ATOM 748 C C . PHE A 1 91 ? -4.961 -5.280 -20.422 1.00 43.03 91 PHE A C 1
ATOM 750 O O . PHE A 1 91 ? -4.730 -5.827 -21.499 1.00 43.03 91 PHE A O 1
ATOM 757 N N . GLN A 1 92 ? -4.661 -3.998 -20.211 1.00 44.97 92 GLN A N 1
ATOM 758 C CA . GLN A 1 92 ? -3.856 -3.222 -21.140 1.00 44.97 92 GLN A CA 1
ATOM 759 C C . GLN A 1 92 ? -2.401 -3.653 -20.974 1.00 44.97 92 GLN A C 1
ATOM 761 O O . GLN A 1 92 ? -1.582 -2.983 -20.353 1.00 44.97 92 GLN A O 1
ATOM 766 N N . SER A 1 93 ? -2.070 -4.802 -21.559 1.00 48.94 93 SER A N 1
ATOM 767 C CA . SER A 1 93 ? -0.721 -5.046 -22.042 1.00 48.94 93 SER A CA 1
ATOM 768 C C . SER A 1 93 ? -0.536 -4.195 -23.296 1.00 48.94 93 SER A C 1
ATOM 770 O O . SER A 1 93 ? -0.727 -4.675 -24.412 1.00 48.94 93 SER A O 1
ATOM 772 N N . LYS A 1 94 ? -0.266 -2.906 -23.119 1.00 39.09 94 LYS A N 1
ATOM 773 C CA . LYS A 1 94 ? 0.323 -2.055 -24.150 1.00 39.09 94 LYS A CA 1
ATOM 774 C C . LYS A 1 94 ? 0.868 -0.807 -23.481 1.00 39.09 94 LYS A C 1
ATOM 776 O O . LYS A 1 94 ? 0.146 -0.065 -22.824 1.00 39.09 94 LYS A O 1
ATOM 781 N N . GLU A 1 95 ? 2.175 -0.654 -23.630 1.00 51.72 95 GLU A N 1
ATOM 782 C CA . GLU A 1 95 ? 2.846 0.635 -23.668 1.00 51.72 95 GLU A CA 1
ATOM 783 C C . GLU A 1 95 ? 1.923 1.661 -24.334 1.00 51.72 95 GLU A C 1
ATOM 785 O O . GLU A 1 95 ? 1.488 1.414 -25.451 1.00 51.72 95 GLU A O 1
ATOM 790 N N . ASP A 1 96 ? 1.579 2.752 -23.645 1.00 43.00 96 ASP A N 1
ATOM 791 C CA . ASP A 1 96 ? 1.432 4.066 -24.277 1.00 43.00 96 ASP A CA 1
ATOM 792 C C . ASP A 1 96 ? 1.137 5.178 -23.251 1.00 43.00 96 ASP A C 1
ATOM 794 O O . ASP A 1 96 ? 0.041 5.347 -22.722 1.00 43.00 96 ASP A O 1
ATOM 798 N N . VAL A 1 97 ? 2.185 5.956 -22.974 1.00 50.47 97 VAL A N 1
ATOM 799 C CA . VAL A 1 97 ? 2.193 7.429 -22.925 1.00 50.47 97 VAL A CA 1
ATOM 800 C C . VAL A 1 97 ? 0.915 8.116 -22.399 1.00 50.47 97 VAL A C 1
ATOM 802 O O . VAL A 1 97 ? 0.131 8.679 -23.161 1.00 50.47 97 VAL A O 1
ATOM 805 N N . SER A 1 98 ? 0.762 8.237 -21.076 1.00 45.06 98 SER A N 1
ATOM 806 C CA . SER A 1 98 ? -0.244 9.133 -20.474 1.00 45.06 98 SER A CA 1
ATOM 807 C C . SER A 1 98 ? 0.390 10.321 -19.732 1.00 45.06 98 SER A C 1
ATOM 809 O O . SER A 1 98 ? 0.255 10.478 -18.521 1.00 45.06 98 SER A O 1
ATOM 811 N N . SER A 1 99 ? 1.070 11.199 -20.472 1.00 49.34 99 SER A N 1
ATOM 812 C CA . SER A 1 99 ? 1.450 12.554 -20.021 1.00 49.34 99 SER A CA 1
ATOM 813 C C . SER A 1 99 ? 0.881 13.661 -20.924 1.00 49.34 99 SER A C 1
ATOM 815 O O . SER A 1 99 ? 1.347 14.798 -20.902 1.00 49.34 99 SER A O 1
ATOM 817 N N . GLN A 1 100 ? -0.148 13.357 -21.725 1.00 49.34 100 GLN A N 1
ATOM 818 C CA . GLN A 1 100 ? -0.687 14.276 -22.740 1.00 49.34 100 GLN A CA 1
ATOM 819 C C . GLN A 1 100 ? -2.054 14.905 -22.410 1.00 49.34 100 GLN A C 1
ATOM 821 O O . GLN A 1 100 ? -2.603 15.626 -23.238 1.00 49.34 100 GLN A O 1
ATOM 826 N N . THR A 1 101 ? -2.623 14.714 -21.218 1.00 48.16 101 THR A N 1
ATOM 827 C CA . THR A 1 101 ? -3.987 15.209 -20.926 1.00 48.16 101 THR A CA 1
ATOM 828 C C . THR A 1 101 ? -4.078 16.705 -20.587 1.00 48.16 101 THR A C 1
ATOM 830 O O . THR A 1 101 ? -5.174 17.264 -20.641 1.00 48.16 101 THR A O 1
ATOM 833 N N . SER A 1 102 ? -2.960 17.399 -20.332 1.00 52.81 102 SER A N 1
ATOM 834 C CA . SER A 1 102 ? -2.967 18.850 -20.041 1.00 52.81 102 SER A CA 1
ATOM 835 C C . SER A 1 102 ? -2.734 19.753 -21.262 1.00 52.81 102 SER A C 1
ATOM 837 O O . SER A 1 102 ? -3.144 20.912 -21.248 1.00 52.81 102 SER A O 1
ATOM 839 N N . TYR A 1 103 ? -2.133 19.254 -22.347 1.00 50.84 103 TYR A N 1
ATOM 840 C CA . TYR A 1 103 ? -1.785 20.083 -23.517 1.00 50.84 103 TYR A CA 1
ATOM 841 C C . TYR A 1 103 ? -2.946 20.276 -24.504 1.00 50.84 103 TYR A C 1
ATOM 843 O O . TYR A 1 103 ? -2.959 21.232 -25.282 1.00 50.84 103 TYR A O 1
ATOM 851 N N . THR A 1 104 ? -3.958 19.409 -24.464 1.00 53.38 104 THR A N 1
ATOM 852 C CA . THR A 1 104 ? -5.060 19.415 -25.440 1.00 53.38 104 THR A CA 1
ATOM 853 C C . THR A 1 104 ? -6.075 20.534 -25.190 1.00 53.38 104 THR A C 1
ATOM 855 O O . THR A 1 104 ? -6.724 20.983 -26.132 1.00 53.38 104 THR A O 1
ATOM 858 N N . LYS A 1 105 ? -6.173 21.060 -23.957 1.00 56.72 105 LYS A N 1
ATOM 859 C CA . LYS A 1 105 ? -7.049 22.205 -23.627 1.00 56.72 105 LYS A CA 1
ATOM 860 C C . LYS A 1 105 ? -6.461 23.575 -23.997 1.00 56.72 105 LYS A C 1
ATOM 862 O O . LYS A 1 105 ? -7.216 24.532 -24.120 1.00 56.72 105 LYS A O 1
ATOM 867 N N . ILE A 1 106 ? -5.145 23.684 -24.200 1.00 60.44 106 ILE A N 1
ATOM 868 C CA . ILE A 1 106 ? -4.457 24.972 -24.436 1.00 60.44 106 ILE A CA 1
ATOM 869 C C . ILE A 1 106 ? -4.471 25.358 -25.927 1.00 60.44 106 ILE A C 1
ATOM 871 O O . ILE A 1 106 ? -4.474 26.540 -26.271 1.00 60.44 106 ILE A O 1
ATOM 875 N N . ARG A 1 107 ? -4.545 24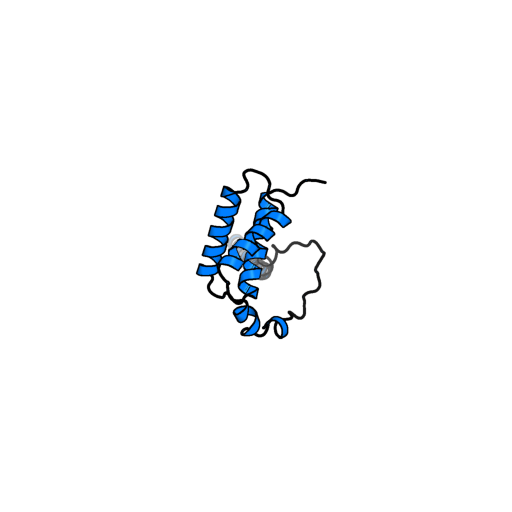.366 -26.827 1.00 61.88 107 ARG A N 1
ATOM 876 C CA . ARG A 1 107 ? -4.595 24.567 -28.288 1.00 61.88 107 ARG A CA 1
ATOM 877 C C . ARG A 1 107 ? -5.692 25.534 -28.768 1.00 61.88 107 ARG A C 1
ATOM 879 O O . ARG A 1 107 ? -5.347 26.432 -29.536 1.00 61.88 107 ARG A O 1
ATOM 886 N N . PRO A 1 108 ? -6.968 25.418 -28.345 1.00 71.38 108 PRO A N 1
ATOM 887 C CA . PRO A 1 108 ? -7.999 26.347 -28.810 1.00 71.38 108 PRO A CA 1
ATOM 888 C C . PRO A 1 108 ? -7.758 27.782 -28.320 1.00 71.38 108 PRO A C 1
ATOM 890 O O . PRO A 1 108 ? -8.026 28.725 -29.058 1.00 71.38 108 PRO A O 1
ATOM 893 N N . LEU A 1 109 ? -7.188 27.966 -27.123 1.00 75.62 109 LEU A N 1
ATOM 894 C CA . LEU A 1 109 ? -6.910 29.297 -26.576 1.00 75.62 109 LEU A CA 1
ATOM 895 C C . LEU A 1 109 ? -5.773 29.998 -27.336 1.00 75.62 109 LEU A C 1
ATOM 897 O O . LEU A 1 109 ? -5.877 31.179 -27.656 1.00 75.62 109 LEU A O 1
ATOM 901 N N . PHE A 1 110 ? -4.709 29.259 -27.674 1.00 80.06 110 PHE A N 1
ATOM 902 C CA . PHE A 1 110 ? -3.575 29.794 -28.431 1.00 80.06 110 PHE A CA 1
ATOM 903 C C . PHE A 1 110 ? -3.990 30.292 -29.821 1.00 80.06 110 PHE A C 1
ATOM 905 O O . PHE A 1 110 ? -3.530 31.343 -30.260 1.00 80.06 110 PHE A O 1
ATOM 912 N N . PHE A 1 111 ? -4.902 29.578 -30.490 1.00 80.75 111 PHE A N 1
ATOM 913 C CA . PHE A 1 111 ? -5.420 29.998 -31.791 1.00 80.75 111 PHE A CA 1
ATOM 914 C C . PHE A 1 111 ? -6.164 31.338 -31.703 1.00 80.75 111 PHE A C 1
ATOM 916 O O . PHE A 1 111 ? -5.902 32.240 -32.496 1.00 80.75 111 PHE A O 1
ATOM 923 N N . VAL A 1 112 ? -7.024 31.511 -30.692 1.00 84.31 112 VAL A N 1
ATOM 924 C CA . VAL A 1 112 ? -7.765 32.766 -30.480 1.00 84.31 112 VAL A CA 1
ATOM 925 C C . VAL A 1 112 ? -6.816 33.926 -30.168 1.00 84.31 112 VAL A C 1
ATOM 927 O O . VAL A 1 112 ? -6.928 34.986 -30.783 1.00 84.31 112 VAL A O 1
ATOM 930 N N . LEU A 1 113 ? -5.841 33.727 -29.271 1.00 88.06 113 LEU A N 1
ATOM 931 C CA . LEU A 1 113 ? -4.851 34.766 -28.955 1.00 88.06 113 LEU A CA 1
ATOM 932 C C . LEU A 1 113 ? -4.003 35.139 -30.176 1.00 88.06 113 LEU A C 1
ATOM 934 O O . LEU A 1 113 ? -3.692 36.313 -30.367 1.00 88.06 113 LEU A O 1
ATOM 938 N N . SER A 1 114 ? -3.651 34.161 -31.014 1.00 88.25 114 SER A N 1
ATOM 939 C CA . SER A 1 114 ? -2.866 34.403 -32.222 1.00 88.25 114 SER A CA 1
ATOM 940 C C . SER A 1 114 ? -3.619 35.287 -33.217 1.00 88.25 114 SER A C 1
ATOM 942 O O . SER A 1 114 ? -3.057 36.270 -33.694 1.00 88.25 114 SER A O 1
ATOM 944 N N . VAL A 1 115 ? -4.902 35.008 -33.473 1.00 90.19 115 VAL A N 1
ATOM 945 C CA . VAL A 1 115 ? -5.726 35.830 -34.376 1.00 90.19 115 VAL A CA 1
ATOM 946 C C . VAL A 1 115 ? -5.827 37.271 -33.868 1.00 90.19 115 VAL A C 1
ATOM 948 O O . VAL A 1 115 ? -5.601 38.204 -34.636 1.00 90.19 115 VAL A O 1
ATOM 951 N N . VAL A 1 116 ? -6.088 37.465 -32.571 1.00 89.94 116 VAL A N 1
ATOM 952 C CA . VAL A 1 116 ? -6.175 38.809 -31.971 1.00 89.94 116 VAL A CA 1
ATOM 953 C C . VAL A 1 116 ? -4.844 39.555 -32.085 1.00 89.94 116 VAL A C 1
ATOM 955 O O . VAL A 1 116 ? -4.826 40.728 -32.460 1.00 89.94 116 VAL A O 1
ATOM 958 N N . PHE A 1 117 ? -3.727 38.878 -31.811 1.00 92.50 117 PHE A N 1
ATOM 959 C CA . PHE A 1 117 ? -2.396 39.471 -31.907 1.00 92.50 117 PHE A CA 1
ATOM 960 C C . PHE A 1 117 ? -2.072 39.917 -33.337 1.00 92.50 117 PHE A C 1
ATOM 962 O O . PHE A 1 117 ? -1.661 41.058 -33.548 1.00 92.50 117 PHE A O 1
ATOM 969 N N . TRP A 1 118 ? -2.315 39.061 -34.333 1.00 91.81 118 TRP A N 1
ATOM 970 C CA . TRP A 1 118 ? -2.070 39.400 -35.735 1.00 91.81 118 TRP A CA 1
ATOM 971 C C . TRP A 1 118 ? -2.998 40.503 -36.246 1.00 91.81 118 TRP A C 1
ATOM 973 O O . TRP A 1 118 ? -2.533 41.387 -36.966 1.00 91.81 118 TRP A O 1
ATOM 983 N N . SER A 1 119 ? -4.267 40.526 -35.827 1.00 87.75 119 SER A N 1
ATOM 984 C CA . SER A 1 119 ? -5.164 41.649 -36.121 1.00 87.75 119 SER A CA 1
ATOM 985 C C . SER A 1 119 ? -4.633 42.960 -35.543 1.00 87.75 119 SER A C 1
ATOM 987 O O . SER A 1 119 ? -4.594 43.961 -36.253 1.00 87.75 119 SER A O 1
ATOM 989 N N . PHE A 1 120 ? -4.174 42.969 -34.290 1.00 89.81 120 PHE A N 1
ATOM 990 C CA . PHE A 1 120 ? -3.636 44.176 -33.661 1.00 89.81 120 PHE A CA 1
ATOM 991 C C . PHE A 1 120 ? -2.372 44.691 -34.366 1.00 89.81 120 PHE A C 1
ATOM 993 O O . PHE A 1 120 ? -2.266 45.882 -34.660 1.00 89.81 120 PHE A O 1
ATOM 1000 N N . VAL A 1 121 ? -1.438 43.795 -34.701 1.00 89.31 121 VAL A N 1
ATOM 1001 C CA . VAL A 1 121 ? -0.226 44.140 -35.464 1.00 89.31 121 VAL A CA 1
ATOM 1002 C C . VAL A 1 121 ? -0.585 44.709 -36.838 1.00 89.31 121 VAL A C 1
ATOM 1004 O O . VAL A 1 121 ? -0.009 45.713 -37.254 1.00 89.31 121 VAL A O 1
ATOM 1007 N N . TYR A 1 122 ? -1.559 44.113 -37.527 1.00 89.12 122 TYR A N 1
ATOM 1008 C CA . TYR A 1 122 ? -2.021 44.594 -38.828 1.00 89.12 122 TYR A CA 1
ATOM 1009 C C . TYR A 1 122 ? -2.606 46.012 -38.744 1.00 89.12 122 TYR A C 1
ATOM 1011 O O . TYR A 1 122 ? -2.250 46.875 -39.546 1.00 89.12 122 TYR A O 1
ATOM 1019 N N . TYR A 1 123 ? -3.425 46.289 -37.725 1.00 86.50 123 TYR A N 1
ATOM 1020 C CA . TYR A 1 123 ? -3.943 47.636 -37.472 1.00 86.50 123 TYR A CA 1
ATOM 1021 C C . TYR A 1 123 ? -2.831 48.649 -37.179 1.00 86.50 123 TYR A C 1
ATOM 1023 O O . TYR A 1 123 ? -2.869 49.758 -37.711 1.00 86.50 123 TYR A O 1
ATOM 1031 N N . 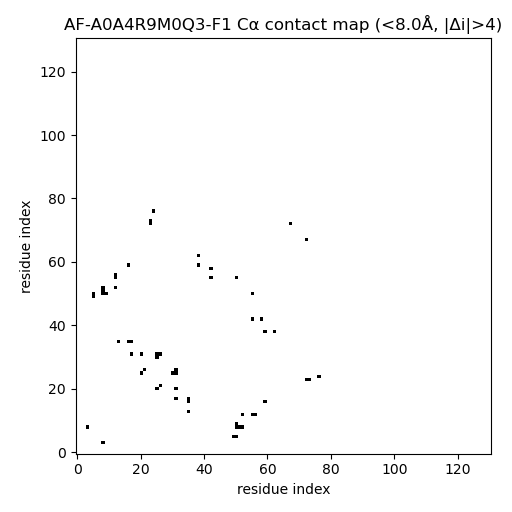LEU A 1 124 ? -1.818 48.279 -36.387 1.00 84.12 124 LEU A N 1
ATOM 1032 C CA . LEU A 1 124 ? -0.667 49.147 -36.122 1.00 84.12 124 LEU A CA 1
ATOM 1033 C C . LEU A 1 124 ? 0.144 49.455 -37.386 1.00 84.12 124 LEU A C 1
ATOM 1035 O O . LEU A 1 124 ? 0.582 50.592 -37.566 1.00 84.12 124 LEU A O 1
ATOM 1039 N N . LEU A 1 125 ? 0.339 48.468 -38.263 1.00 84.69 125 LEU A N 1
ATOM 1040 C CA . LEU A 1 125 ? 1.041 48.669 -39.531 1.00 84.69 125 LEU A CA 1
ATOM 1041 C C . LEU A 1 125 ? 0.275 49.610 -40.461 1.00 84.69 125 LEU A C 1
ATOM 1043 O O . LEU A 1 125 ? 0.883 50.517 -41.022 1.00 84.69 125 LEU A O 1
ATOM 1047 N N . ILE A 1 126 ? -1.046 49.443 -40.583 1.00 79.75 126 ILE A N 1
ATOM 1048 C CA . ILE A 1 126 ? -1.883 50.354 -41.375 1.00 79.75 126 ILE A CA 1
ATOM 1049 C C . ILE A 1 126 ? -1.834 51.765 -40.798 1.00 79.75 126 ILE A C 1
ATOM 1051 O O . ILE A 1 126 ? -1.615 52.715 -41.541 1.00 79.75 126 ILE A O 1
ATOM 1055 N N . PHE A 1 127 ? -1.998 51.917 -39.484 1.00 72.38 127 PHE A N 1
ATOM 1056 C CA . PHE A 1 127 ? -2.018 53.234 -38.850 1.00 72.38 127 PHE A CA 1
ATOM 1057 C C . PHE A 1 127 ? -0.685 53.976 -39.018 1.00 72.38 127 PHE A C 1
ATOM 1059 O O . PHE A 1 127 ? -0.676 55.177 -39.260 1.00 72.38 127 PHE A O 1
ATOM 1066 N N . LYS A 1 128 ? 0.443 53.256 -38.965 1.00 64.75 128 LYS A N 1
ATOM 1067 C CA . LYS A 1 128 ? 1.779 53.813 -39.219 1.00 64.75 128 LYS A CA 1
ATOM 1068 C C . LYS A 1 128 ? 2.053 54.109 -40.702 1.00 64.75 128 LYS A C 1
ATOM 1070 O O . LYS A 1 128 ? 2.977 54.853 -40.992 1.00 64.75 128 LYS A O 1
ATOM 1075 N N . PHE A 1 129 ? 1.300 53.511 -41.626 1.00 59.56 129 PHE A N 1
ATOM 1076 C CA . PHE A 1 129 ? 1.407 53.778 -43.065 1.00 59.56 129 PHE A CA 1
ATOM 1077 C C . PHE A 1 129 ? 0.484 54.919 -43.528 1.00 59.56 129 PHE A C 1
ATOM 1079 O O . PHE A 1 129 ? 0.739 55.532 -44.559 1.00 59.56 129 PHE A O 1
ATOM 1086 N N . ILE A 1 130 ? -0.598 55.182 -42.788 1.00 58.41 130 ILE A N 1
ATOM 1087 C CA . ILE A 1 130 ? -1.574 56.245 -43.078 1.00 58.41 130 ILE A CA 1
ATOM 1088 C C . ILE A 1 130 ? -1.204 57.600 -42.444 1.00 58.41 130 ILE A C 1
ATOM 1090 O O . ILE A 1 130 ? -1.750 58.618 -42.868 1.00 58.41 130 ILE A O 1
ATOM 1094 N N . LEU A 1 131 ? -0.305 57.610 -41.452 1.00 53.12 131 LEU A N 1
ATOM 1095 C CA . LEU A 1 131 ? 0.282 58.811 -40.841 1.00 53.12 131 LEU A CA 1
ATOM 1096 C C . LEU A 1 131 ? 1.576 59.213 -41.562 1.00 53.12 131 LEU A C 1
ATOM 1098 O O . LEU A 1 131 ? 1.739 60.423 -41.828 1.00 53.12 131 LEU A O 1
#

Radius of gyration: 27.06 Å; Cα contacts (8 Å, |Δi|>4): 30; chains: 1; bounding box: 41×72×57 Å

Nearest PDB structures (foldseek):
  2lfw-assembly1_A  TM=6.858E-01  e=7.429E+00  Sphingomonas sp. Fr1
  4car-assembly1_B  TM=6.019E-01  e=7.429E+00  Bos taurus

Organism: NCBI:txid1193500

Foldseek 3Di:
DPDPDQVVLLVVLLVVLLVVCVQLVNPDVVVSVVLSVVLVVVCVVPPVDDDDNVNSVVSSVVSVCVVCVDCVSVVVPPRPVVVPPPPDPPVPPDDDDDPPPPPVVCVVVVVVVVVVVVVVVVVVVVVVVVD